Protein AF-A0A9D4F498-F1 (afdb_monomer_lite)

pLDDT: mean 72.19, std 13.94, range [41.84, 89.75]

Secondary structure (DSSP, 8-state):
--HHHHHTSPEEE----S---S--B-TTT--BPPTT-EEEE-TTS-EEEHHHHHHHHHTT-TTTTSS--

Sequence (69 aa):
MDPSEITQLPSHVFQPSASADVKTDCLVCMEEYQSGERLKTLPCCHTYHAECIDEWLRVGFCGIFNGFF

Foldseek 3Di:
DDLVVLVVFDKDFDDPDVPPPDPQAAPQVRDGHDGRFIWGADPVRDIHGSVSVSVCVVVVVCVVVPDDD

Radius of gyration: 12.48 Å; chains: 1; bounding box: 26×23×36 Å

InterPro domains:
  IPR001841 Zinc finger, RING-type [PF13639] (25-58)
  IPR001841 Zinc finger, RING-type [PS50089] (26-62)
  IPR013083 Zinc finger, RING/FYVE/PHD-type [G3DSA:3.30.40.10] (2-63)
  IPR051834 RING finger E3 ubiquitin-protein ligase [PTHR45931] (3-58)

Organism: Dreissena polymorpha (NCBI:txid45954)

Structure (mmCIF, N/CA/C/O backbone):
data_AF-A0A9D4F498-F1
#
_entry.id   AF-A0A9D4F498-F1
#
loop_
_atom_site.group_PDB
_atom_site.id
_atom_site.type_symbol
_atom_site.label_atom_id
_atom_site.label_alt_id
_atom_site.label_comp_id
_atom_site.label_asym_id
_atom_site.label_entity_id
_atom_site.label_seq_id
_atom_site.pdbx_PDB_ins_code
_atom_site.Cartn_x
_atom_site.Cartn_y
_atom_site.Cartn_z
_atom_site.occupancy
_atom_site.B_iso_or_equiv
_atom_site.auth_seq_id
_atom_site.auth_comp_id
_atom_site.auth_asym_id
_atom_site.auth_atom_id
_atom_site.pdbx_PDB_model_num
ATOM 1 N N . MET A 1 1 ? 4.944 -9.131 -16.645 1.00 48.19 1 MET A N 1
ATOM 2 C CA . MET A 1 1 ? 3.837 -9.160 -15.674 1.00 48.19 1 MET A CA 1
ATOM 3 C C . MET A 1 1 ? 2.792 -8.203 -16.187 1.00 48.19 1 MET A C 1
ATOM 5 O O . MET A 1 1 ? 3.051 -7.006 -16.243 1.00 48.19 1 MET A O 1
ATOM 9 N N . ASP A 1 2 ? 1.687 -8.740 -16.677 1.00 58.03 2 ASP A N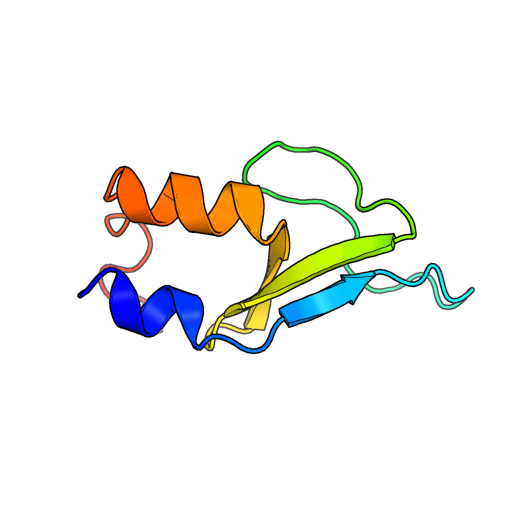 1
ATOM 10 C CA . ASP A 1 2 ? 0.619 -7.963 -17.285 1.00 58.03 2 ASP A CA 1
ATOM 11 C C . ASP A 1 2 ? -0.115 -7.140 -16.211 1.00 58.03 2 ASP A C 1
ATOM 13 O O . ASP A 1 2 ? -0.429 -7.667 -15.139 1.00 58.03 2 ASP A O 1
ATOM 17 N N . PRO A 1 3 ? -0.420 -5.855 -16.470 1.00 56.69 3 PRO A N 1
ATOM 18 C CA . PRO A 1 3 ? -1.085 -4.973 -15.505 1.00 56.69 3 PRO A CA 1
ATOM 19 C C . PRO A 1 3 ? -2.461 -5.496 -15.060 1.00 56.69 3 PRO A C 1
ATOM 21 O O . PRO A 1 3 ? -2.953 -5.147 -13.989 1.00 56.69 3 PRO A O 1
ATOM 24 N N . SER A 1 4 ? -3.076 -6.365 -15.861 1.00 59.25 4 SER A N 1
ATOM 25 C CA . SER A 1 4 ? -4.375 -6.974 -15.581 1.00 59.25 4 SER A CA 1
ATOM 26 C C . SER A 1 4 ? -4.350 -7.967 -14.414 1.00 59.25 4 SER A C 1
ATOM 28 O O . SER A 1 4 ? -5.337 -8.053 -13.688 1.00 59.25 4 SER A O 1
ATOM 30 N N . GLU A 1 5 ? -3.240 -8.659 -14.154 1.00 62.12 5 GLU A N 1
ATOM 31 C CA . GLU A 1 5 ? -3.176 -9.664 -13.075 1.00 62.12 5 GLU A CA 1
ATOM 32 C C . GLU A 1 5 ? -3.095 -9.013 -11.682 1.00 62.12 5 GLU A C 1
ATOM 34 O O . GLU A 1 5 ? -3.613 -9.523 -10.692 1.00 62.12 5 GLU A O 1
ATOM 39 N N . ILE A 1 6 ? 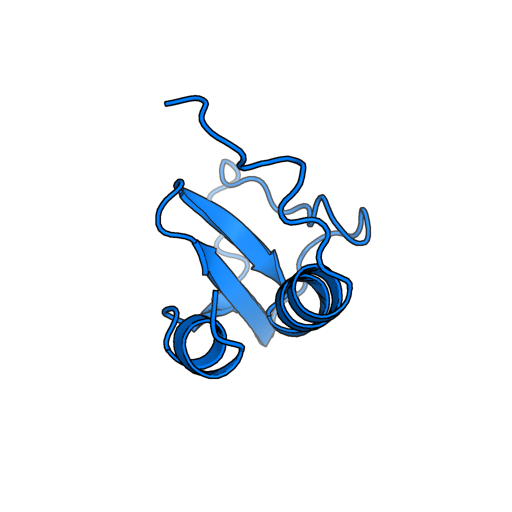-2.543 -7.803 -11.616 1.00 61.56 6 ILE A N 1
ATOM 40 C CA . ILE A 1 6 ? -2.411 -7.000 -10.391 1.00 61.56 6 ILE A CA 1
ATOM 41 C C . ILE A 1 6 ? -3.779 -6.510 -9.897 1.00 61.56 6 ILE A C 1
ATOM 43 O O . ILE A 1 6 ? -4.033 -6.372 -8.692 1.00 61.56 6 ILE A O 1
ATOM 47 N N . THR A 1 7 ? -4.701 -6.265 -10.828 1.00 63.78 7 THR A N 1
ATOM 48 C CA . THR A 1 7 ? -6.069 -5.859 -10.493 1.00 63.78 7 THR A CA 1
ATOM 49 C C . THR A 1 7 ? -6.889 -6.983 -9.862 1.00 63.78 7 THR A C 1
ATOM 51 O O . THR A 1 7 ? -7.835 -6.684 -9.13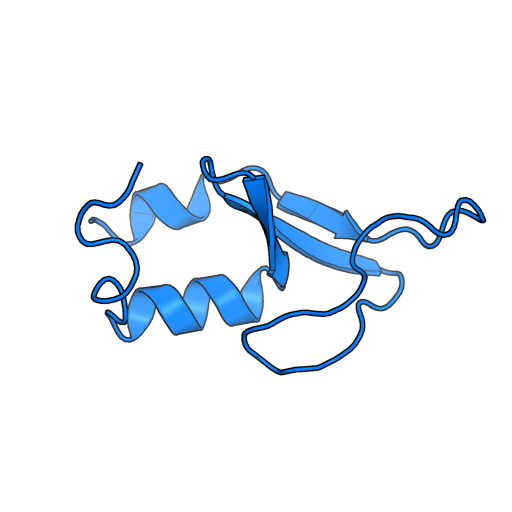7 1.00 63.78 7 THR A O 1
ATOM 54 N N . GLN A 1 8 ? -6.486 -8.244 -10.054 1.00 68.44 8 GLN A N 1
ATOM 55 C CA . GLN A 1 8 ? -7.160 -9.424 -9.503 1.00 68.44 8 GLN A CA 1
ATOM 56 C C . GLN A 1 8 ? -6.683 -9.808 -8.096 1.00 68.44 8 GLN A C 1
ATOM 58 O O . GLN A 1 8 ? -7.263 -10.698 -7.475 1.00 68.44 8 GLN A O 1
ATOM 63 N N . LEU A 1 9 ? -5.650 -9.139 -7.572 1.00 71.44 9 LEU A N 1
ATOM 64 C CA . LEU A 1 9 ? -5.192 -9.362 -6.204 1.00 71.44 9 LEU A CA 1
ATOM 65 C C . LEU A 1 9 ? -6.311 -9.044 -5.200 1.00 71.44 9 LEU A C 1
ATOM 67 O O . LEU A 1 9 ? -6.981 -8.012 -5.339 1.00 71.44 9 LEU A O 1
ATOM 71 N N . PRO A 1 10 ? -6.497 -9.888 -4.169 1.00 75.00 10 PRO A N 1
ATOM 72 C CA . PRO A 1 10 ? -7.516 -9.667 -3.158 1.00 75.00 10 PRO A CA 1
ATOM 73 C C . PRO A 1 10 ? -7.264 -8.331 -2.453 1.00 75.00 10 PRO A C 1
ATOM 75 O O . PRO A 1 10 ? -6.222 -8.113 -1.830 1.00 75.00 10 PRO A O 1
ATOM 78 N N . SER A 1 11 ? -8.237 -7.425 -2.567 1.00 83.25 11 SER A N 1
ATOM 79 C CA . SER A 1 11 ? -8.247 -6.165 -1.831 1.00 83.25 11 SER A CA 1
ATOM 80 C C . SER A 1 11 ? -9.193 -6.257 -0.645 1.00 83.25 11 SER A C 1
ATOM 82 O O . SER A 1 11 ? -10.331 -6.699 -0.814 1.00 83.25 11 SER A O 1
ATOM 84 N N . HIS A 1 12 ? -8.764 -5.782 0.515 1.00 85.19 12 HIS A N 1
ATOM 85 C CA . HIS A 1 12 ? -9.599 -5.655 1.703 1.00 85.19 12 HIS A CA 1
ATOM 86 C C . HIS A 1 12 ? -9.584 -4.208 2.197 1.00 85.19 12 HIS A C 1
ATOM 88 O O . HIS A 1 12 ? -8.694 -3.433 1.861 1.00 85.19 12 HIS A O 1
ATOM 94 N N . VAL A 1 13 ? -10.605 -3.823 2.958 1.00 87.25 13 VAL A N 1
ATOM 95 C CA . VAL A 1 13 ? -10.671 -2.489 3.561 1.00 87.25 13 VAL A CA 1
ATOM 96 C C . VAL A 1 13 ? -9.964 -2.542 4.906 1.00 87.25 13 VAL A C 1
ATOM 98 O O . VAL A 1 13 ? -10.262 -3.427 5.712 1.00 87.25 13 VAL A O 1
ATOM 101 N N . PHE A 1 14 ? -9.047 -1.609 5.152 1.00 85.06 14 PHE A N 1
ATOM 102 C CA . PHE A 1 14 ? -8.410 -1.492 6.453 1.00 85.06 14 PHE A CA 1
ATOM 103 C C . PHE A 1 14 ? -9.451 -1.104 7.500 1.00 85.06 14 PHE A C 1
ATOM 105 O O . PHE A 1 14 ? -10.155 -0.095 7.379 1.00 85.06 14 PHE A O 1
ATOM 112 N N . GLN A 1 15 ? -9.550 -1.931 8.535 1.00 80.25 15 GLN A N 1
ATOM 113 C CA . GLN A 1 15 ? -10.370 -1.670 9.706 1.00 80.25 15 GLN A CA 1
ATOM 114 C C . GLN A 1 15 ? -9.439 -1.653 10.916 1.00 80.25 15 GLN A C 1
ATOM 116 O O . GLN A 1 15 ? -8.802 -2.675 11.184 1.00 80.25 15 GLN A O 1
ATOM 121 N N . PRO A 1 16 ? -9.345 -0.531 11.652 1.00 70.56 16 PRO A N 1
ATOM 122 C CA . PRO A 1 16 ? -8.582 -0.471 12.886 1.00 70.56 16 PRO A CA 1
ATOM 123 C C . PRO A 1 16 ? -9.308 -1.306 13.943 1.00 70.56 16 PRO A C 1
ATOM 125 O O . PRO A 1 16 ? -10.173 -0.825 14.673 1.00 70.56 16 PRO A O 1
ATOM 128 N N . SER A 1 17 ? -8.991 -2.595 13.988 1.00 66.88 17 SER A N 1
ATOM 129 C CA . SER A 1 17 ? -9.329 -3.455 15.117 1.00 66.88 17 SER A CA 1
ATOM 130 C C . SER A 1 17 ? -8.300 -3.232 16.218 1.00 66.88 17 SER A C 1
ATOM 132 O O . SER A 1 17 ? -7.115 -3.086 15.941 1.00 66.88 17 SER A O 1
ATOM 134 N N . ALA A 1 18 ? -8.738 -3.239 17.476 1.00 62.72 18 ALA A N 1
ATOM 135 C CA . ALA A 1 18 ? -7.920 -2.950 18.662 1.00 62.72 18 ALA A CA 1
ATOM 136 C C . ALA A 1 18 ? -6.760 -3.948 18.934 1.00 62.72 18 ALA A C 1
ATOM 138 O O . ALA A 1 18 ? -6.161 -3.927 20.007 1.00 62.72 18 ALA A O 1
ATOM 139 N N . SER A 1 19 ? -6.452 -4.841 17.992 1.00 55.44 19 SER A N 1
ATOM 140 C CA . SER A 1 19 ? -5.365 -5.822 18.028 1.00 55.44 19 SER A CA 1
ATOM 141 C C . SER A 1 19 ? -4.119 -5.264 17.320 1.00 55.44 19 SER A C 1
ATOM 143 O O . SER A 1 19 ? -4.039 -5.264 16.093 1.00 55.44 19 SER A O 1
ATOM 145 N N . ALA A 1 20 ? -3.169 -4.772 18.114 1.00 51.12 20 ALA A N 1
ATOM 146 C CA . ALA A 1 20 ? -2.053 -3.903 17.732 1.00 51.12 20 ALA A CA 1
ATOM 147 C C . ALA A 1 20 ? -0.783 -4.606 17.185 1.00 51.12 20 ALA A C 1
ATOM 149 O O . ALA A 1 20 ? 0.320 -4.226 17.557 1.00 51.12 20 ALA A O 1
ATOM 150 N N . ASP A 1 21 ? -0.904 -5.597 16.295 1.00 53.28 21 ASP A N 1
ATOM 151 C CA . ASP A 1 21 ? 0.267 -6.381 15.830 1.00 53.28 21 ASP A CA 1
ATOM 152 C C . ASP A 1 21 ? 0.332 -6.616 14.307 1.00 53.28 21 ASP A C 1
ATOM 154 O O . ASP A 1 21 ? 1.037 -7.500 13.821 1.00 53.28 21 ASP A O 1
ATOM 158 N N . VAL A 1 22 ? -0.388 -5.823 13.511 1.00 59.12 22 VAL A N 1
ATOM 159 C CA . VAL A 1 22 ? -0.278 -5.863 12.044 1.00 59.12 22 VAL A CA 1
ATOM 160 C C . VAL A 1 22 ? 0.451 -4.604 11.601 1.00 59.12 22 VAL A C 1
ATOM 162 O O . VAL A 1 22 ? 0.031 -3.523 11.985 1.00 59.12 22 VAL A O 1
ATOM 165 N N . LYS A 1 23 ? 1.528 -4.728 10.811 1.00 63.41 23 LYS A N 1
ATOM 166 C CA . LYS A 1 23 ? 2.220 -3.584 10.189 1.00 63.41 23 LYS A CA 1
ATOM 167 C C . LYS A 1 23 ? 1.186 -2.681 9.516 1.00 63.41 23 LYS A C 1
ATOM 169 O O . LYS A 1 23 ? 0.599 -3.083 8.510 1.00 63.41 23 LYS A O 1
ATOM 174 N N . THR A 1 24 ? 0.941 -1.511 10.098 1.00 74.62 24 THR A N 1
ATOM 175 C CA . THR A 1 24 ? -0.070 -0.557 9.633 1.00 74.62 24 THR A CA 1
ATOM 176 C C . THR A 1 24 ? 0.520 0.491 8.703 1.00 74.62 24 THR A C 1
ATOM 178 O O . THR A 1 24 ? -0.098 1.514 8.472 1.00 74.62 24 THR A O 1
ATOM 181 N N . ASP A 1 25 ? 1.717 0.261 8.187 1.00 84.50 25 ASP A N 1
ATOM 182 C CA . ASP A 1 25 ? 2.495 1.217 7.414 1.00 84.50 25 ASP A CA 1
ATOM 183 C C . ASP A 1 25 ? 2.656 0.729 5.973 1.00 84.50 25 ASP A C 1
ATOM 185 O O . ASP A 1 25 ? 3.068 -0.408 5.707 1.00 84.50 25 ASP A O 1
ATOM 189 N N . CYS A 1 26 ? 2.338 1.601 5.018 1.00 86.12 26 CYS A N 1
ATOM 190 C CA . CYS A 1 26 ? 2.607 1.347 3.616 1.00 86.12 26 CYS A CA 1
ATOM 191 C C . CYS A 1 26 ? 4.062 1.672 3.306 1.00 86.12 26 CYS A C 1
ATOM 193 O O . CYS A 1 26 ? 4.458 2.827 3.331 1.00 86.12 26 CYS A O 1
ATOM 195 N N . LEU A 1 27 ? 4.868 0.687 2.915 1.00 82.00 27 LEU A N 1
ATOM 196 C CA . LEU A 1 27 ? 6.281 0.941 2.586 1.00 82.00 27 LEU A CA 1
ATOM 197 C C . LEU A 1 27 ? 6.480 1.696 1.258 1.00 82.00 27 LEU A C 1
ATOM 199 O O . LEU A 1 27 ? 7.606 2.062 0.935 1.00 82.00 27 LEU A O 1
ATOM 203 N N . VAL A 1 28 ? 5.410 1.899 0.481 1.00 83.69 28 VAL A N 1
ATOM 204 C CA . VAL A 1 28 ? 5.459 2.640 -0.787 1.00 83.69 28 VAL A CA 1
ATOM 205 C C . VAL A 1 28 ? 5.363 4.143 -0.540 1.00 83.69 28 VAL A C 1
ATOM 207 O O . VAL A 1 28 ? 6.240 4.879 -0.982 1.00 83.69 28 VAL A O 1
ATOM 210 N N . CYS A 1 29 ? 4.327 4.598 0.173 1.00 86.94 29 CYS A N 1
ATOM 211 C CA . CYS A 1 29 ? 4.164 6.013 0.531 1.00 86.94 29 CYS A CA 1
ATOM 212 C C . CYS A 1 29 ? 4.760 6.374 1.901 1.00 86.94 29 CYS A C 1
ATOM 214 O O . CYS A 1 29 ? 4.901 7.552 2.204 1.00 86.94 29 CYS A O 1
ATOM 216 N N . MET A 1 30 ? 5.166 5.382 2.701 1.00 84.25 30 MET A N 1
ATOM 217 C CA . MET A 1 30 ? 5.626 5.530 4.091 1.00 84.25 30 MET A CA 1
ATOM 218 C C . MET A 1 30 ? 4.571 6.134 5.031 1.00 84.25 30 MET A C 1
ATOM 220 O O . MET A 1 30 ? 4.918 6.715 6.057 1.00 84.25 30 MET A O 1
ATOM 224 N N . GLU A 1 31 ? 3.289 5.975 4.699 1.00 85.62 31 GLU A N 1
ATOM 225 C CA . GLU A 1 31 ? 2.159 6.476 5.486 1.00 85.62 31 GLU A CA 1
ATOM 226 C C . GLU A 1 31 ? 1.406 5.343 6.189 1.00 85.62 31 GLU A C 1
ATOM 228 O O . GLU A 1 31 ? 1.408 4.190 5.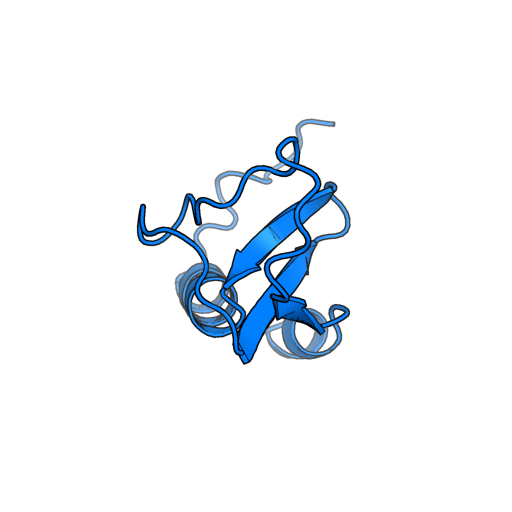744 1.00 85.62 31 GLU A O 1
ATOM 233 N N . GLU A 1 32 ? 0.755 5.680 7.300 1.00 86.38 32 GLU A N 1
ATOM 234 C CA . GLU A 1 32 ? -0.083 4.754 8.057 1.00 86.38 32 GLU A CA 1
ATOM 235 C C . GLU A 1 32 ? -1.419 4.493 7.345 1.00 86.38 32 GLU A C 1
ATOM 237 O O . GLU A 1 32 ? -2.013 5.390 6.746 1.00 86.38 32 GLU A O 1
ATOM 242 N N . TYR A 1 33 ? -1.918 3.262 7.452 1.00 86.19 33 TYR A N 1
ATOM 243 C CA . TYR A 1 33 ? -3.232 2.869 6.972 1.00 86.19 33 TYR A CA 1
ATOM 244 C C . TYR A 1 33 ? -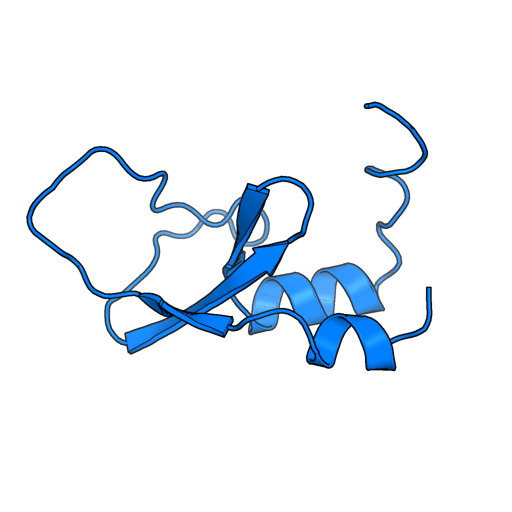4.319 3.498 7.834 1.00 86.19 33 TYR A C 1
ATOM 246 O O . TYR A 1 33 ? -4.359 3.352 9.058 1.00 86.19 33 TYR A O 1
ATOM 254 N N . GLN A 1 34 ? -5.256 4.143 7.164 1.00 82.81 34 GLN A N 1
ATOM 255 C CA . GLN A 1 34 ? -6.424 4.764 7.750 1.00 82.81 34 GLN A CA 1
ATOM 256 C C . GLN A 1 34 ? -7.657 3.892 7.538 1.00 82.81 34 GLN A C 1
ATOM 258 O O . GLN A 1 34 ? -7.779 3.110 6.590 1.00 82.81 34 GLN A O 1
ATOM 263 N N . SER A 1 35 ? -8.603 4.006 8.467 1.00 83.75 35 SER A N 1
ATOM 264 C CA . SER A 1 35 ? -9.871 3.293 8.381 1.00 83.75 35 SER A CA 1
ATOM 265 C C . SER A 1 35 ? -10.601 3.631 7.084 1.00 83.75 35 SER A C 1
ATOM 267 O O . SER A 1 35 ? -10.791 4.793 6.737 1.00 83.75 35 SER A O 1
ATOM 269 N N . GLY A 1 36 ? -11.053 2.599 6.375 1.00 84.12 36 GLY A N 1
ATOM 270 C CA . GLY A 1 36 ? -11.746 2.781 5.099 1.00 84.12 36 GLY A CA 1
ATOM 271 C C . GLY A 1 36 ? -10.825 2.803 3.879 1.00 84.12 36 GLY A C 1
ATOM 272 O O . GLY A 1 36 ? -11.328 2.756 2.755 1.00 84.12 36 GLY A O 1
ATOM 273 N N . GLU A 1 37 ? -9.505 2.794 4.065 1.00 88.19 37 GLU A N 1
ATOM 274 C CA . GLU A 1 37 ? -8.576 2.678 2.946 1.00 88.19 37 GLU A CA 1
AT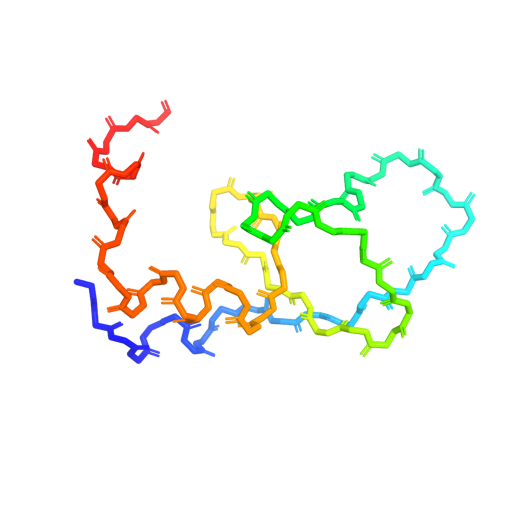OM 275 C C . GLU A 1 37 ? -8.557 1.265 2.367 1.00 88.19 37 GLU A C 1
ATOM 277 O O . GLU A 1 37 ? -8.716 0.259 3.064 1.00 88.19 37 GLU A O 1
ATOM 282 N N . ARG A 1 38 ? -8.370 1.182 1.048 1.00 89.06 38 ARG A N 1
ATOM 283 C CA . ARG A 1 38 ? -8.292 -0.095 0.339 1.00 89.06 38 ARG A CA 1
ATOM 284 C C . ARG A 1 38 ? -6.860 -0.586 0.377 1.00 89.06 38 ARG A C 1
ATOM 286 O O . ARG A 1 38 ? -5.982 0.055 -0.190 1.00 89.06 38 ARG A O 1
ATOM 293 N N . LEU A 1 39 ? -6.646 -1.750 0.966 1.00 87.38 39 LEU A N 1
ATOM 294 C CA . LEU A 1 39 ? -5.360 -2.425 0.988 1.00 87.38 39 LEU A CA 1
ATOM 295 C C . LEU A 1 39 ? -5.381 -3.632 0.061 1.00 87.38 39 LEU A C 1
ATOM 297 O O . LEU A 1 39 ? -6.410 -4.284 -0.122 1.00 87.38 39 LEU A O 1
ATOM 301 N N . LYS A 1 40 ? -4.233 -3.943 -0.524 1.00 85.44 40 LYS A N 1
ATOM 302 C CA . LYS A 1 40 ? -4.001 -5.141 -1.325 1.00 85.44 40 LYS A CA 1
ATOM 303 C C . LYS A 1 40 ? -2.875 -5.937 -0.705 1.00 85.44 40 LYS A C 1
ATOM 305 O O . LYS A 1 40 ? -1.822 -5.386 -0.392 1.00 85.44 40 LYS A O 1
ATOM 310 N N . THR A 1 41 ? -3.101 -7.237 -0.582 1.00 82.12 41 THR A N 1
ATOM 311 C CA . THR A 1 41 ? -2.085 -8.172 -0.112 1.00 82.12 41 THR A CA 1
ATOM 312 C C . THR A 1 41 ? -1.564 -8.962 -1.301 1.00 82.12 41 THR A C 1
ATOM 314 O O . THR A 1 41 ? -2.333 -9.584 -2.037 1.00 82.12 41 THR A O 1
ATOM 317 N N . LEU A 1 42 ? -0.254 -8.908 -1.512 1.00 78.00 42 LEU A N 1
ATOM 318 C CA . LEU A 1 42 ? 0.418 -9.678 -2.550 1.00 78.00 42 LEU A CA 1
ATOM 319 C C . LEU A 1 42 ? 0.590 -11.140 -2.113 1.00 78.00 42 LEU A C 1
ATOM 321 O O . LEU A 1 42 ? 0.623 -11.428 -0.915 1.00 78.00 42 LEU A O 1
ATOM 325 N N . PRO A 1 43 ? 0.808 -12.067 -3.064 1.00 72.12 43 PRO A N 1
ATOM 326 C CA . PRO A 1 43 ? 1.144 -13.459 -2.753 1.00 72.12 43 PRO A CA 1
ATOM 327 C C . PRO A 1 43 ? 2.425 -13.616 -1.913 1.00 72.12 43 PRO A C 1
ATOM 329 O O . PRO A 1 43 ? 2.627 -14.663 -1.313 1.00 72.12 43 PRO A O 1
ATOM 332 N N . CYS A 1 44 ? 3.272 -12.585 -1.823 1.00 73.12 44 CYS A N 1
ATOM 333 C CA . CYS A 1 44 ? 4.434 -12.538 -0.932 1.00 73.12 44 CYS A CA 1
ATOM 334 C C . CYS A 1 44 ? 4.104 -12.092 0.511 1.00 73.12 44 CYS A C 1
ATOM 336 O O . CYS A 1 44 ? 5.012 -11.692 1.234 1.00 73.12 44 CYS A O 1
ATOM 338 N N . CYS A 1 45 ? 2.828 -12.110 0.923 1.00 73.62 45 CYS A N 1
ATOM 339 C CA . CYS A 1 45 ? 2.331 -11.677 2.241 1.00 73.62 45 CYS A CA 1
ATOM 340 C C . CYS A 1 45 ? 2.566 -10.199 2.601 1.00 73.62 45 CYS A C 1
ATOM 342 O O . CYS A 1 45 ? 2.372 -9.808 3.750 1.00 73.62 45 CYS A O 1
ATOM 344 N N . HIS A 1 46 ? 2.938 -9.356 1.639 1.00 80.25 46 HIS A N 1
ATOM 345 C CA . HIS A 1 46 ? 3.059 -7.921 1.868 1.00 80.25 46 HIS A CA 1
ATOM 346 C C . HIS A 1 46 ? 1.743 -7.210 1.568 1.00 80.25 46 HIS A C 1
ATOM 348 O O . HIS A 1 46 ? 1.124 -7.449 0.529 1.00 80.25 46 HIS A O 1
ATOM 354 N N . THR A 1 47 ? 1.342 -6.323 2.471 1.00 82.44 47 THR A N 1
ATOM 355 C CA . THR A 1 47 ? 0.152 -5.484 2.333 1.00 82.44 47 THR A CA 1
ATOM 356 C C . THR A 1 47 ? 0.578 -4.060 2.001 1.00 82.44 47 THR A C 1
ATOM 358 O O . THR A 1 47 ? 1.552 -3.570 2.566 1.00 82.44 47 THR A O 1
ATOM 361 N N . TYR A 1 48 ? -0.142 -3.419 1.083 1.00 86.12 48 TYR A N 1
ATOM 362 C CA . TYR A 1 48 ? 0.060 -2.029 0.664 1.00 86.12 48 TYR A CA 1
ATOM 363 C C . TYR A 1 48 ? -1.287 -1.374 0.366 1.00 86.12 48 TYR A C 1
ATOM 365 O O . TYR A 1 48 ? -2.271 -2.081 0.132 1.00 86.12 48 TYR A O 1
ATOM 373 N N . HIS A 1 49 ? -1.339 -0.043 0.272 1.00 89.75 49 HIS A N 1
ATOM 374 C CA . HIS A 1 49 ? -2.496 0.627 -0.319 1.00 89.75 49 HIS A CA 1
ATOM 375 C C . HIS A 1 49 ? -2.715 0.150 -1.747 1.00 89.75 49 HIS A C 1
ATOM 377 O O . HIS A 1 49 ? -1.773 0.020 -2.531 1.00 89.75 49 HIS A O 1
ATOM 383 N N . ALA A 1 50 ? -3.979 -0.082 -2.088 1.00 86.69 50 ALA A N 1
ATOM 384 C CA . ALA A 1 50 ? -4.390 -0.514 -3.409 1.00 86.69 50 ALA A CA 1
ATOM 385 C C . ALA A 1 50 ? -3.946 0.479 -4.485 1.00 86.69 50 ALA A C 1
ATOM 387 O O . ALA A 1 50 ? -3.612 0.039 -5.572 1.00 86.69 50 ALA A O 1
ATOM 388 N N . GLU A 1 51 ? -3.912 1.778 -4.187 1.00 86.19 51 GLU A N 1
ATOM 389 C CA . GLU A 1 51 ? -3.455 2.812 -5.121 1.00 86.19 51 GLU A CA 1
ATOM 390 C C . GLU A 1 51 ? -1.929 2.829 -5.243 1.00 86.19 51 GLU A C 1
ATOM 392 O O . GLU A 1 51 ? -1.400 2.740 -6.351 1.00 86.19 51 GLU A O 1
ATOM 397 N N . CYS A 1 52 ? -1.217 2.832 -4.112 1.00 86.25 52 CYS A N 1
ATOM 398 C CA . CYS A 1 52 ? 0.243 2.849 -4.096 1.00 86.25 52 CYS A CA 1
ATOM 399 C C . CYS A 1 52 ? 0.844 1.637 -4.808 1.00 86.25 52 CYS A C 1
ATOM 401 O O . CYS A 1 52 ? 1.781 1.787 -5.585 1.00 86.25 52 CYS A O 1
ATOM 403 N N . ILE A 1 53 ? 0.304 0.436 -4.582 1.00 80.88 53 ILE A N 1
ATOM 404 C CA . ILE A 1 53 ? 0.822 -0.769 -5.235 1.00 80.88 53 ILE A CA 1
ATOM 405 C C . ILE A 1 53 ? 0.515 -0.797 -6.733 1.00 80.88 53 ILE A C 1
ATOM 407 O O . ILE A 1 53 ? 1.319 -1.292 -7.519 1.00 80.88 53 ILE A O 1
ATOM 411 N N . ASP A 1 54 ? -0.633 -0.261 -7.140 1.00 80.25 54 ASP A N 1
ATOM 412 C CA . ASP A 1 54 ? -1.068 -0.228 -8.535 1.00 80.25 54 ASP A CA 1
ATOM 413 C C . ASP A 1 54 ? -0.211 0.767 -9.333 1.00 80.25 54 ASP A C 1
ATOM 415 O O . ASP A 1 54 ? 0.229 0.455 -10.439 1.00 80.25 54 ASP A O 1
ATOM 419 N N . GLU A 1 55 ? 0.129 1.919 -8.745 1.00 81.31 55 GLU A N 1
ATOM 420 C CA . GLU A 1 55 ? 1.108 2.856 -9.308 1.00 81.31 55 GLU A CA 1
ATOM 421 C C . GLU A 1 55 ? 2.536 2.293 -9.290 1.00 81.31 55 GLU A C 1
ATOM 423 O O . GLU A 1 55 ? 3.218 2.304 -10.317 1.00 81.31 55 GLU A O 1
ATOM 428 N N . TRP A 1 56 ? 2.972 1.707 -8.173 1.00 78.25 56 TRP A N 1
ATOM 429 C CA . TRP A 1 56 ? 4.302 1.102 -8.048 1.00 78.25 56 TRP A CA 1
ATOM 430 C C . TRP A 1 56 ? 4.553 0.027 -9.111 1.00 78.25 56 TRP A C 1
ATOM 432 O O . TRP A 1 56 ? 5.619 -0.030 -9.734 1.00 78.25 56 TRP A O 1
ATOM 442 N N . LEU A 1 57 ? 3.552 -0.819 -9.359 1.00 73.25 57 LEU A N 1
ATOM 443 C CA . LEU A 1 57 ? 3.639 -1.878 -10.356 1.00 73.25 57 LEU A CA 1
ATOM 444 C C . LEU A 1 57 ? 3.524 -1.351 -11.792 1.00 73.25 57 LEU A C 1
ATOM 446 O O . LEU A 1 57 ? 4.156 -1.923 -12.682 1.00 73.25 57 LEU A O 1
ATOM 450 N N . ARG A 1 58 ? 2.810 -0.239 -12.029 1.00 72.06 58 ARG A N 1
ATOM 451 C CA . ARG A 1 58 ? 2.825 0.463 -13.328 1.00 72.06 58 ARG A CA 1
ATOM 452 C C . ARG A 1 58 ? 4.203 1.015 -13.675 1.00 72.06 58 ARG A C 1
ATOM 454 O O . ARG A 1 58 ? 4.598 0.950 -14.836 1.00 72.06 58 ARG A O 1
ATOM 461 N N . VAL A 1 59 ? 4.932 1.539 -12.689 1.00 69.31 59 VAL A N 1
ATOM 462 C CA . VAL A 1 59 ? 6.272 2.124 -12.885 1.00 69.31 59 VAL A CA 1
ATOM 463 C C . VAL A 1 59 ? 7.338 1.045 -13.148 1.00 69.31 59 VAL A C 1
ATOM 465 O O . VAL A 1 59 ? 8.459 1.348 -13.549 1.00 69.31 59 VAL A O 1
ATOM 468 N N . GLY A 1 60 ? 6.997 -0.240 -13.017 1.00 58.84 60 GLY A N 1
ATOM 469 C CA . GLY A 1 60 ? 7.898 -1.327 -13.390 1.00 58.84 60 GLY A CA 1
ATOM 470 C C . GLY A 1 60 ? 9.013 -1.570 -12.375 1.00 58.84 60 GLY A C 1
ATOM 471 O O . GLY A 1 60 ? 9.990 -2.243 -12.701 1.00 58.84 60 GLY A O 1
ATOM 472 N N . PHE A 1 61 ? 8.857 -1.130 -11.119 1.00 53.47 61 PHE A N 1
ATOM 473 C CA . PHE A 1 61 ? 9.780 -1.457 -10.018 1.00 53.47 61 PHE A CA 1
ATOM 474 C C . PHE A 1 61 ? 9.658 -2.923 -9.536 1.00 53.47 61 PHE A C 1
ATOM 476 O O . PHE A 1 61 ? 9.935 -3.272 -8.389 1.00 53.47 61 PHE A O 1
ATOM 483 N N . CYS A 1 62 ? 9.349 -3.824 -10.472 1.00 48.62 62 CYS A N 1
ATOM 484 C CA . CYS A 1 62 ? 9.556 -5.270 -10.404 1.00 48.62 62 CYS A CA 1
ATOM 485 C C . CYS A 1 62 ? 11.064 -5.642 -10.470 1.00 48.62 62 CYS A C 1
ATOM 487 O O . CYS A 1 62 ? 11.437 -6.759 -10.810 1.00 48.62 62 CYS A O 1
ATOM 489 N N . GLY A 1 63 ? 11.963 -4.706 -10.142 1.00 49.12 63 GLY A N 1
ATOM 490 C CA . GLY A 1 63 ? 13.375 -4.989 -9.878 1.00 49.12 63 GLY A CA 1
ATOM 491 C C . GLY A 1 63 ? 13.629 -5.521 -8.464 1.00 49.12 63 GLY A C 1
ATOM 492 O O . GLY A 1 63 ? 14.657 -6.145 -8.234 1.00 49.12 63 GLY A O 1
ATOM 493 N N . ILE A 1 64 ? 12.696 -5.324 -7.522 1.00 55.00 64 ILE A N 1
ATOM 494 C CA . ILE A 1 64 ? 12.844 -5.804 -6.134 1.00 55.00 64 ILE A CA 1
ATOM 495 C C . ILE A 1 64 ? 12.325 -7.246 -5.961 1.00 55.00 64 ILE A C 1
ATOM 497 O O . ILE A 1 64 ? 12.739 -7.941 -5.043 1.00 55.00 64 ILE A O 1
ATOM 501 N N . PHE A 1 65 ? 11.494 -7.748 -6.882 1.00 52.81 65 PHE A N 1
ATOM 502 C CA . PHE A 1 65 ? 11.023 -9.143 -6.893 1.00 52.81 65 PHE A CA 1
ATOM 503 C C . PHE A 1 65 ? 11.565 -9.931 -8.098 1.00 52.81 65 PHE A C 1
ATOM 505 O O . PHE A 1 65 ? 10.868 -10.747 -8.696 1.00 52.81 65 PHE A O 1
ATOM 512 N N . ASN A 1 66 ? 12.840 -9.720 -8.445 1.00 48.88 66 ASN A N 1
ATOM 513 C CA . ASN A 1 66 ? 13.573 -10.585 -9.376 1.00 48.88 66 ASN A CA 1
ATOM 514 C C . ASN A 1 66 ? 14.275 -11.741 -8.629 1.00 48.88 66 ASN A C 1
ATOM 516 O O . ASN A 1 66 ? 15.487 -11.909 -8.704 1.00 48.88 66 ASN A O 1
ATOM 520 N N . GLY A 1 67 ? 13.497 -12.540 -7.889 1.00 49.25 67 GLY A N 1
ATOM 521 C CA . GLY A 1 67 ? 13.935 -13.870 -7.454 1.00 49.25 67 GLY A CA 1
ATOM 522 C C . GLY A 1 67 ? 14.703 -13.975 -6.135 1.00 49.25 67 GLY A C 1
ATOM 523 O O . GLY A 1 67 ? 15.747 -14.616 -6.104 1.00 49.25 67 GLY A O 1
ATOM 524 N N . PHE A 1 68 ? 14.145 -13.485 -5.029 1.00 42.09 68 PHE A N 1
ATOM 525 C CA . PHE A 1 68 ? 14.417 -14.120 -3.738 1.00 42.09 68 PHE A CA 1
ATOM 526 C C . PHE A 1 68 ? 13.106 -14.592 -3.114 1.00 42.09 68 PHE A C 1
ATOM 528 O O . PHE A 1 68 ? 12.251 -13.799 -2.721 1.00 42.09 68 PHE A O 1
ATOM 535 N N . PHE A 1 69 ? 12.958 -15.918 -3.163 1.00 41.84 69 PHE A N 1
ATOM 536 C CA . PHE A 1 69 ? 12.272 -16.708 -2.148 1.00 41.84 69 PHE A CA 1
ATOM 537 C C . PHE A 1 69 ? 12.749 -16.327 -0.743 1.00 41.84 69 PHE A C 1
ATOM 539 O O . PHE A 1 69 ? 13.948 -15.982 -0.610 1.00 41.84 69 PHE A O 1
#